Protein AF-A0AAU0QJW6-F1 (afdb_monomer)

Organism: NCBI:txid711050

pLDDT: mean 73.5, std 14.28, range [32.06, 87.88]

Sequence (140 aa):
MFYYKVSVKELIDEISYDYLCYNNLPDRYQNVIYSRVNACMVYTERLWIITLGVAVGAFPLMAALTTLYSQIFDDIPKKYMVHDLNIPFTEPETRFESPYFEIMFFYLTGCAATWFINYACEYVLVYFDTNSHFIFFQTI

Nearest PDB structures (foldseek):
  4ovv-assembly1_B  TM=2.642E-01  e=5.666E+00  Homo sapiens

Foldseek 3Di:
DPDDPPPPVNVLVVVLVVVVVLVPDPPVSVVVVVVVVVCCCCCVLVVVLVVLCCVLVVLLVVQVVQQVCQVVPPPDRDHGASDLDADPPDDSRCCRDPPNVVVRSVVSNVVSVVVSCVVSVVVVVSVCVNVVSVVVVVVD

Structure (mmCIF, N/CA/C/O backbone):
data_AF-A0AAU0QJW6-F1
#
_entry.id   AF-A0AAU0QJW6-F1
#
loop_
_atom_site.group_PDB
_atom_site.id
_atom_site.type_symbol
_atom_site.label_atom_id
_atom_site.label_alt_id
_atom_site.label_comp_id
_atom_site.label_asym_id
_atom_site.label_entity_id
_atom_site.label_seq_id
_atom_site.pdbx_PDB_ins_code
_atom_site.Cartn_x
_atom_site.Cartn_y
_atom_site.Cartn_z
_atom_site.occupancy
_atom_site.B_iso_or_equiv
_atom_site.auth_seq_id
_atom_site.auth_comp_id
_atom_site.auth_asym_id
_atom_site.auth_atom_id
_atom_site.pdbx_PDB_model_num
ATOM 1 N N . MET A 1 1 ? -18.620 15.792 -3.225 1.00 40.25 1 MET A N 1
ATOM 2 C CA . MET A 1 1 ? -19.074 15.188 -1.955 1.00 40.25 1 MET A CA 1
ATOM 3 C C . MET A 1 1 ? -18.923 16.242 -0.857 1.00 40.25 1 MET A C 1
ATOM 5 O O . MET A 1 1 ? -17.884 16.308 -0.229 1.00 40.25 1 MET A O 1
ATOM 9 N N . PHE A 1 2 ? -19.891 17.160 -0.726 1.00 40.78 2 PHE A N 1
ATOM 10 C CA . PHE A 1 2 ? -19.809 18.347 0.156 1.00 40.78 2 PHE A CA 1
ATOM 11 C C . PHE A 1 2 ? -21.146 18.634 0.872 1.00 40.78 2 PHE A C 1
ATOM 13 O O . PHE A 1 2 ? -21.484 19.789 1.099 1.00 40.78 2 PHE A O 1
ATOM 20 N N . TYR A 1 3 ? -21.944 17.606 1.189 1.00 46.78 3 TYR A N 1
ATOM 21 C CA . TYR A 1 3 ? -23.301 17.828 1.714 1.00 46.78 3 TYR A CA 1
ATOM 22 C C . TYR A 1 3 ? -23.466 17.752 3.235 1.00 46.78 3 TYR A C 1
ATOM 24 O O . TYR A 1 3 ? -24.499 18.191 3.716 1.00 46.78 3 TYR A O 1
ATOM 32 N N . TYR A 1 4 ? -22.454 17.354 4.009 1.00 49.09 4 TYR A N 1
ATOM 33 C CA . TYR A 1 4 ? -22.458 17.539 5.465 1.00 49.09 4 TYR A CA 1
ATOM 34 C C . TYR A 1 4 ? -21.034 17.835 5.944 1.00 49.09 4 TYR A C 1
ATOM 36 O O . TYR A 1 4 ? -20.186 16.951 5.969 1.00 49.09 4 TYR A O 1
ATOM 44 N N . LYS A 1 5 ? -20.753 19.098 6.290 1.00 54.06 5 LYS A N 1
ATOM 45 C CA . LYS A 1 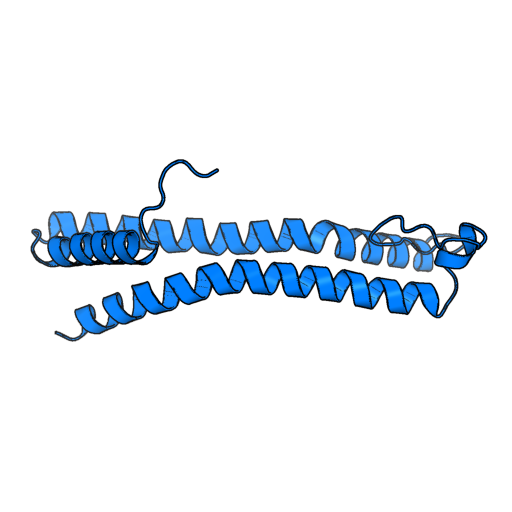5 ? -19.564 19.480 7.070 1.00 54.06 5 LYS A CA 1
ATOM 46 C C . LYS A 1 5 ? -19.879 19.301 8.557 1.00 54.06 5 LYS A C 1
ATOM 48 O O . LYS A 1 5 ? -19.859 20.269 9.306 1.00 54.06 5 LYS A O 1
ATOM 53 N N . VAL A 1 6 ? -20.232 18.088 8.970 1.00 61.06 6 VAL A N 1
ATOM 54 C CA . VAL A 1 6 ? -20.044 17.739 10.382 1.00 61.06 6 VAL A CA 1
ATOM 55 C C . VAL A 1 6 ? -18.532 17.687 10.564 1.00 61.06 6 VAL A C 1
ATOM 57 O O . VAL A 1 6 ? -17.830 17.113 9.723 1.00 61.06 6 VAL A O 1
ATOM 60 N N . SER A 1 7 ? -18.007 18.392 11.562 1.00 74.31 7 SER A N 1
ATOM 61 C CA . SER A 1 7 ? -16.572 18.336 11.831 1.00 74.31 7 SER A CA 1
ATOM 62 C C . SER A 1 7 ? -16.213 16.879 12.118 1.00 74.31 7 SER A C 1
ATOM 64 O O . SER A 1 7 ? -16.929 16.221 12.864 1.00 74.31 7 SER A O 1
ATOM 66 N N . VAL A 1 8 ? -15.117 16.356 11.558 1.00 70.50 8 VAL A N 1
ATOM 67 C CA . VAL A 1 8 ? -14.666 14.972 11.833 1.00 70.50 8 VAL A CA 1
ATOM 68 C C . VAL A 1 8 ? -14.612 14.713 13.343 1.00 70.50 8 VAL A C 1
ATOM 70 O O . VAL A 1 8 ? -14.979 13.639 13.803 1.00 70.50 8 VAL A O 1
ATOM 73 N N . LYS A 1 9 ? -14.262 15.747 14.113 1.00 73.62 9 LYS A N 1
ATOM 74 C CA . LYS A 1 9 ? -14.293 15.734 15.571 1.00 73.62 9 LYS A CA 1
ATOM 75 C C . LYS A 1 9 ? -15.683 15.456 16.155 1.00 73.62 9 LYS A C 1
ATOM 77 O O . LYS A 1 9 ? -15.792 14.639 17.050 1.00 73.62 9 LYS A O 1
ATOM 82 N N . GLU A 1 10 ? -16.729 16.113 15.661 1.00 81.31 10 GLU A N 1
ATOM 83 C CA . GLU A 1 10 ? -18.097 15.928 16.171 1.00 81.31 10 GLU A CA 1
ATOM 84 C C . GLU A 1 10 ? -18.584 14.497 15.930 1.00 81.31 10 GLU A C 1
ATOM 86 O O . GLU A 1 10 ? -19.219 13.910 16.797 1.00 81.31 10 GLU A O 1
ATOM 91 N N . LEU A 1 11 ? -18.220 13.916 14.783 1.00 78.56 11 LEU A N 1
ATOM 92 C CA . LEU A 1 11 ? -18.520 12.519 14.483 1.00 78.56 11 LEU A CA 1
ATOM 93 C C . LEU A 1 11 ? -17.776 11.567 15.437 1.00 78.56 11 LEU A C 1
ATOM 95 O O . LEU A 1 11 ? -18.355 10.598 15.917 1.00 78.56 11 LEU A O 1
ATOM 99 N N . ILE A 1 12 ? -16.499 11.843 15.726 1.00 78.81 12 ILE A N 1
ATOM 100 C CA . ILE A 1 12 ? -15.698 11.062 16.683 1.00 78.81 12 ILE A CA 1
ATOM 101 C C . ILE A 1 12 ? -16.266 11.191 18.103 1.00 78.81 12 ILE A C 1
ATOM 103 O O . ILE A 1 12 ? -16.347 10.190 18.816 1.00 78.81 12 ILE A O 1
ATOM 107 N N . ASP A 1 13 ? -16.690 12.390 18.503 1.00 82.19 13 ASP A N 1
ATOM 108 C CA . ASP A 1 13 ? -17.289 12.656 19.813 1.00 82.19 13 ASP A CA 1
ATOM 109 C C . ASP A 1 13 ? -18.625 11.900 19.969 1.00 82.19 13 ASP A C 1
ATOM 111 O O . ASP A 1 13 ? -18.865 11.286 21.009 1.00 82.19 13 ASP A O 1
ATOM 115 N N . GLU A 1 14 ? -19.467 11.877 18.928 1.00 83.50 14 GLU A N 1
ATOM 116 C CA . GLU A 1 14 ? -20.723 11.110 18.898 1.00 83.50 14 GLU A CA 1
ATOM 117 C C . GLU A 1 14 ? -20.466 9.599 18.994 1.00 83.50 14 GLU A C 1
ATOM 119 O O . GLU A 1 14 ? -21.035 8.924 19.850 1.00 83.50 14 GLU A O 1
ATOM 124 N N . ILE A 1 15 ? -19.531 9.075 18.195 1.00 81.88 15 ILE A N 1
ATOM 125 C CA . ILE A 1 15 ? -19.128 7.663 18.245 1.00 81.88 15 ILE A CA 1
ATOM 126 C C . ILE A 1 15 ? -18.598 7.297 19.641 1.00 81.88 15 ILE A C 1
ATOM 128 O O . ILE A 1 15 ? -18.949 6.253 20.193 1.00 81.88 15 ILE A O 1
ATOM 132 N N . SER A 1 16 ? -17.770 8.157 20.237 1.00 82.69 16 SER A N 1
ATOM 133 C CA . SER A 1 16 ? -17.213 7.947 21.578 1.00 82.69 16 SER A CA 1
ATOM 134 C C . SER A 1 16 ? -18.303 7.933 22.649 1.00 82.69 16 SER A C 1
ATOM 136 O O . SER A 1 16 ? -18.265 7.111 23.567 1.00 82.69 16 SER A O 1
ATOM 138 N N . TYR A 1 17 ? -19.297 8.813 22.521 1.00 86.00 17 TYR A N 1
ATOM 139 C CA . TYR A 1 17 ? -20.459 8.845 23.400 1.00 86.00 17 TYR A CA 1
ATOM 140 C C . TYR A 1 17 ? -21.305 7.567 23.290 1.00 86.00 17 TYR A C 1
ATOM 142 O O . TYR A 1 17 ? -21.674 6.987 24.312 1.00 86.00 17 TYR A O 1
ATOM 150 N N . ASP A 1 18 ? -21.543 7.068 22.078 1.00 83.62 18 ASP A N 1
ATOM 151 C CA . ASP A 1 18 ? -22.267 5.812 21.870 1.00 83.62 18 ASP A CA 1
ATOM 152 C C . ASP A 1 18 ? -21.542 4.625 22.520 1.00 83.62 18 ASP A C 1
ATOM 154 O O . ASP A 1 18 ? -22.159 3.825 23.232 1.00 83.62 18 ASP A O 1
ATOM 158 N N . TYR A 1 19 ? -20.215 4.550 22.361 1.00 80.00 19 TYR A N 1
ATOM 159 C CA . TYR A 1 19 ? -19.398 3.533 23.026 1.00 80.00 19 TYR A CA 1
ATOM 160 C C . TYR A 1 19 ? -19.467 3.625 24.556 1.00 80.00 19 TYR A C 1
ATOM 162 O O . TYR A 1 19 ? -19.554 2.595 25.227 1.00 80.00 19 TYR A O 1
ATOM 170 N N . LEU A 1 20 ? -19.497 4.838 25.116 1.00 82.00 20 LEU A N 1
ATOM 171 C CA . LEU A 1 20 ? -19.682 5.063 26.553 1.00 82.00 20 LEU A CA 1
ATOM 172 C C . LEU A 1 20 ? -21.038 4.559 27.054 1.00 82.00 20 LEU A C 1
ATOM 174 O O . LEU A 1 20 ? -21.126 3.950 28.124 1.00 82.00 20 LEU A O 1
ATOM 178 N N . CYS A 1 21 ? -22.103 4.785 26.287 1.00 83.38 21 CYS A N 1
ATOM 179 C CA . CYS A 1 21 ? -23.437 4.310 26.634 1.00 83.38 21 CYS A CA 1
ATOM 180 C C . CYS A 1 21 ? -23.521 2.777 26.659 1.00 83.38 21 CYS A C 1
ATOM 182 O O . CYS A 1 21 ? -24.264 2.224 27.475 1.00 83.38 21 CYS A O 1
ATOM 184 N N . TYR A 1 22 ? -22.735 2.080 25.832 1.00 81.31 22 TYR A N 1
ATOM 185 C CA . TYR A 1 22 ? -22.735 0.616 25.774 1.00 81.31 22 TYR A CA 1
ATOM 186 C C . TYR A 1 22 ? -22.218 -0.055 27.050 1.00 81.31 22 TYR A C 1
ATOM 188 O O . TYR A 1 22 ? -22.689 -1.143 27.388 1.00 81.31 22 TYR A O 1
ATOM 196 N N . ASN A 1 23 ? -21.340 0.608 27.808 1.00 78.31 23 ASN A N 1
ATOM 197 C CA . ASN A 1 23 ? -20.830 0.088 29.083 1.00 78.31 23 ASN A CA 1
ATOM 198 C C . ASN A 1 23 ? -21.930 -0.057 30.146 1.00 78.31 23 ASN A C 1
ATOM 200 O O . ASN A 1 23 ? -21.832 -0.906 31.026 1.00 78.31 23 ASN A O 1
ATOM 204 N N . ASN A 1 24 ? -23.010 0.722 30.040 1.00 84.75 24 ASN A N 1
ATOM 205 C CA . ASN A 1 24 ? -24.127 0.690 30.987 1.00 84.75 24 ASN A CA 1
ATOM 206 C C . ASN A 1 24 ? -25.238 -0.300 30.591 1.00 84.75 24 ASN A C 1
ATOM 208 O O . ASN A 1 24 ? -26.259 -0.391 31.277 1.00 84.75 24 ASN A O 1
ATOM 212 N N . LEU A 1 25 ? -25.084 -1.026 29.477 1.00 84.69 25 LEU A N 1
ATOM 213 C CA . LEU A 1 25 ? -26.063 -2.018 29.033 1.00 84.69 25 LEU A CA 1
ATOM 214 C C . LEU A 1 25 ? -25.894 -3.358 29.771 1.00 84.69 25 LEU A C 1
ATOM 216 O O . LEU A 1 25 ? -24.779 -3.716 30.135 1.00 84.69 25 LEU A O 1
ATOM 220 N N . PRO A 1 26 ? -26.971 -4.153 29.930 1.00 87.88 26 PRO A N 1
ATOM 221 C CA . PRO A 1 26 ? -26.879 -5.504 30.487 1.00 87.88 26 PRO A CA 1
ATOM 222 C C . PRO A 1 26 ? -25.933 -6.419 29.690 1.00 87.88 26 PRO A C 1
ATOM 224 O O . PRO A 1 26 ? -25.927 -6.370 28.456 1.00 87.88 26 PRO A O 1
ATOM 227 N N . ASP A 1 27 ? -25.243 -7.340 30.371 1.00 82.62 27 ASP A N 1
ATOM 228 C CA . ASP A 1 27 ? -24.203 -8.241 29.826 1.00 82.62 27 ASP A CA 1
ATOM 229 C C . ASP A 1 27 ? -24.590 -8.955 28.519 1.00 82.62 27 ASP A C 1
ATOM 231 O O . ASP A 1 27 ? -23.771 -9.180 27.622 1.00 82.62 27 ASP A O 1
ATOM 235 N N . ARG A 1 28 ? -25.872 -9.313 28.372 1.00 84.19 28 ARG A N 1
ATOM 236 C CA . ARG A 1 28 ? -26.387 -9.955 27.154 1.00 84.19 28 ARG A CA 1
ATOM 237 C C . ARG A 1 28 ? -26.218 -9.068 25.916 1.00 84.19 28 ARG A C 1
ATOM 239 O O . ARG A 1 28 ? -25.933 -9.587 24.840 1.00 84.19 28 ARG A O 1
ATOM 246 N N . TYR A 1 29 ? -26.405 -7.759 26.052 1.00 81.69 29 TYR A N 1
ATOM 247 C CA . TYR A 1 29 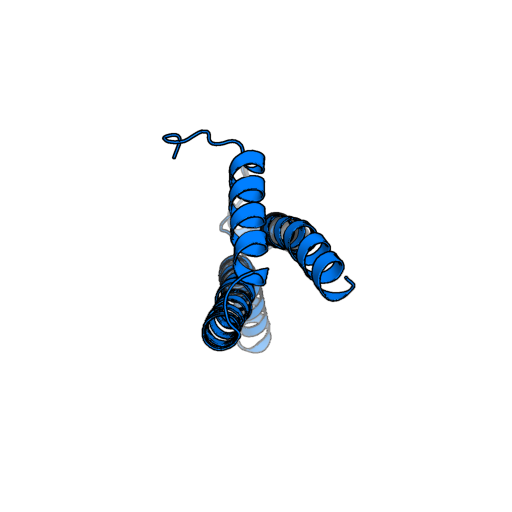? -26.270 -6.802 24.955 1.00 81.69 29 TYR A CA 1
ATOM 248 C C . TYR A 1 29 ? -24.809 -6.413 24.719 1.00 81.69 29 TYR A C 1
ATOM 250 O O . TYR A 1 29 ? -24.404 -6.290 23.564 1.00 81.69 29 TYR A O 1
ATOM 258 N N . GLN A 1 30 ? -23.999 -6.332 25.778 1.00 79.69 30 GLN A N 1
ATOM 259 C CA . GLN A 1 30 ? -22.562 -6.056 25.669 1.00 79.69 30 GLN A CA 1
ATOM 260 C C . GLN A 1 30 ? -21.838 -7.101 24.810 1.00 79.69 30 GLN A C 1
ATOM 262 O O . GLN A 1 30 ? -21.082 -6.746 23.908 1.00 79.69 30 GLN A O 1
ATOM 267 N N . ASN A 1 31 ? -22.136 -8.390 25.008 1.00 81.50 31 ASN A N 1
ATOM 268 C CA . ASN A 1 31 ? -21.542 -9.472 24.212 1.00 81.50 31 ASN A CA 1
ATOM 269 C C . ASN A 1 31 ? -21.870 -9.363 22.713 1.00 81.50 31 ASN A C 1
ATOM 271 O O . ASN A 1 31 ? -21.020 -9.612 21.855 1.00 81.50 31 ASN A O 1
ATOM 275 N N . VAL A 1 32 ? -23.102 -8.962 22.383 1.00 84.62 32 VAL A N 1
ATOM 276 C CA . VAL A 1 32 ? -23.520 -8.759 20.990 1.00 84.62 32 VAL A CA 1
ATOM 277 C C . VAL A 1 32 ? -22.763 -7.583 20.383 1.00 84.62 32 VAL A C 1
ATOM 279 O O . VAL A 1 32 ? -22.214 -7.721 19.290 1.00 84.62 32 VAL A O 1
ATOM 282 N N . ILE A 1 33 ? -22.676 -6.462 21.097 1.00 82.88 33 ILE A N 1
ATOM 283 C CA . ILE A 1 33 ? -21.970 -5.261 20.637 1.00 82.88 33 ILE A CA 1
ATOM 284 C C . ILE A 1 33 ? -20.486 -5.564 20.430 1.00 82.88 33 ILE A C 1
ATOM 286 O O . ILE A 1 33 ? -19.969 -5.322 19.343 1.00 82.88 33 ILE A O 1
ATOM 290 N N . TYR A 1 34 ? -19.829 -6.206 21.396 1.00 81.12 34 TYR A N 1
ATOM 291 C CA . TYR A 1 34 ? -18.419 -6.578 21.298 1.00 81.12 34 TYR A CA 1
ATOM 292 C C . TYR A 1 34 ? -18.130 -7.445 20.065 1.00 81.12 34 TYR A C 1
ATOM 294 O O . TYR A 1 34 ? -17.196 -7.177 19.308 1.00 81.12 34 TYR A O 1
ATOM 302 N N . SER A 1 35 ? -18.980 -8.444 19.797 1.00 81.44 35 SER A N 1
ATOM 303 C CA . SER A 1 35 ? -18.830 -9.300 18.614 1.00 81.44 35 SER A CA 1
ATOM 304 C C . SER A 1 35 ? -18.950 -8.522 17.298 1.00 81.44 35 SER A C 1
ATOM 306 O O . SER A 1 35 ? -18.241 -8.817 16.335 1.00 81.44 35 SER A O 1
ATOM 308 N N . ARG A 1 36 ? -19.820 -7.504 17.251 1.00 80.81 36 ARG A N 1
ATOM 309 C CA . ARG A 1 36 ? -20.046 -6.672 16.064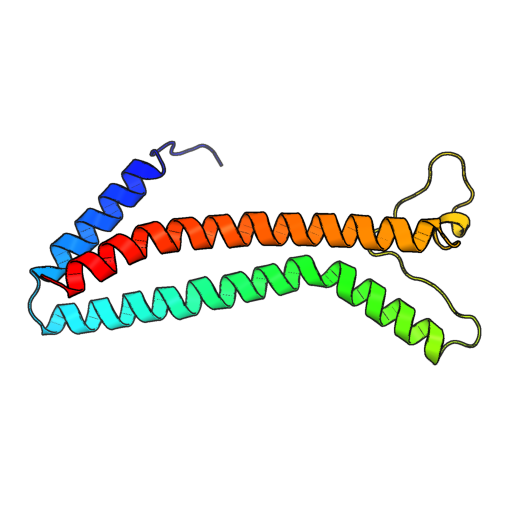 1.00 80.81 36 ARG A CA 1
ATOM 310 C C . ARG A 1 36 ? -18.941 -5.647 15.864 1.00 80.81 36 ARG A C 1
ATOM 312 O O . ARG A 1 36 ? -18.500 -5.486 14.734 1.00 80.81 36 ARG A O 1
ATOM 319 N N . VAL A 1 37 ? -18.465 -5.023 16.936 1.00 80.56 37 VAL A N 1
ATOM 320 C CA . VAL A 1 37 ? -17.342 -4.077 16.912 1.00 80.56 37 VAL A CA 1
ATOM 321 C C . VAL A 1 37 ? -16.071 -4.794 16.463 1.00 80.56 37 VAL A C 1
ATOM 323 O O . VAL A 1 37 ? -15.415 -4.350 15.526 1.00 80.56 37 VAL A O 1
ATOM 326 N N . ASN A 1 38 ? -15.786 -5.972 17.024 1.00 77.81 38 ASN A N 1
ATOM 327 C CA . ASN A 1 38 ? -14.630 -6.771 16.622 1.00 77.81 38 ASN A CA 1
ATOM 328 C C . ASN A 1 38 ? -14.731 -7.264 15.169 1.00 77.81 38 ASN A C 1
ATOM 330 O O . ASN A 1 38 ? -13.765 -7.191 14.414 1.00 77.81 38 ASN A O 1
ATOM 334 N N . ALA A 1 39 ? -15.913 -7.714 14.737 1.00 76.94 39 ALA A N 1
ATOM 335 C CA . ALA A 1 39 ? -16.132 -8.059 13.336 1.00 76.94 39 ALA A CA 1
ATOM 336 C C . ALA A 1 39 ? -15.945 -6.838 12.419 1.00 76.94 39 ALA A C 1
ATOM 338 O O . ALA A 1 39 ? -15.317 -6.962 11.372 1.00 76.94 39 ALA A O 1
ATOM 339 N N . CYS A 1 40 ? -16.441 -5.663 12.811 1.00 76.56 40 CYS A N 1
ATOM 340 C CA . CYS A 1 40 ? -16.282 -4.433 12.042 1.00 76.56 40 CYS A CA 1
ATOM 341 C C . CYS A 1 40 ? -14.805 -4.058 11.885 1.00 76.56 40 CYS A C 1
ATOM 343 O O . CYS A 1 40 ? -14.379 -3.813 10.762 1.00 76.56 40 CYS A O 1
ATOM 345 N N . MET A 1 41 ? -14.013 -4.108 12.961 1.00 70.19 41 MET A N 1
ATOM 346 C CA . MET A 1 41 ? -12.567 -3.864 12.898 1.00 70.19 41 MET A CA 1
ATOM 347 C C . MET A 1 41 ? -11.879 -4.877 11.975 1.00 70.19 41 MET A C 1
ATOM 349 O O . MET A 1 41 ? -11.201 -4.509 11.022 1.00 70.19 41 MET A O 1
ATOM 353 N N . VAL A 1 42 ? -12.120 -6.178 12.170 1.00 69.88 42 VAL A N 1
ATOM 354 C CA . VAL A 1 42 ? -11.452 -7.224 11.379 1.00 69.88 42 VAL A CA 1
ATOM 355 C C . VAL A 1 42 ? -11.824 -7.160 9.898 1.00 69.88 42 VAL A C 1
ATOM 357 O O . VAL A 1 42 ? -10.934 -7.242 9.052 1.00 69.88 42 VAL A O 1
ATOM 360 N N . TYR A 1 43 ? -13.110 -7.042 9.566 1.00 70.19 43 TYR A N 1
ATOM 361 C CA . TYR A 1 43 ? -13.554 -7.043 8.174 1.00 70.19 43 TYR A CA 1
ATOM 362 C C . TYR A 1 43 ? -13.273 -5.712 7.497 1.00 70.19 43 TYR A C 1
ATOM 364 O O . TYR A 1 43 ? -12.721 -5.713 6.404 1.00 70.19 43 TYR A O 1
ATOM 372 N N . THR A 1 44 ? -13.609 -4.591 8.127 1.00 72.44 44 THR A N 1
ATOM 373 C CA . THR A 1 44 ? -13.445 -3.285 7.491 1.00 72.44 44 THR A CA 1
ATOM 374 C C . THR A 1 44 ? -11.971 -2.939 7.374 1.00 72.44 44 THR A C 1
ATOM 376 O O . THR A 1 44 ? -11.525 -2.637 6.280 1.00 72.44 44 THR A O 1
ATOM 379 N N . GLU A 1 45 ? -11.167 -3.066 8.431 1.00 69.44 45 GLU A N 1
ATOM 380 C CA . GLU A 1 45 ? -9.780 -2.582 8.395 1.00 69.44 45 GLU A CA 1
ATOM 381 C C . GLU A 1 45 ? -8.881 -3.490 7.564 1.00 69.44 45 GLU A C 1
ATOM 383 O O . GLU A 1 45 ? -8.149 -3.024 6.687 1.00 69.44 45 GLU A O 1
ATOM 388 N N . ARG A 1 46 ? -8.942 -4.808 7.798 1.00 72.88 46 ARG A N 1
ATOM 389 C CA . ARG A 1 46 ? -8.032 -5.731 7.112 1.00 72.88 46 ARG A CA 1
ATOM 390 C C . ARG A 1 46 ? -8.378 -5.845 5.638 1.00 72.88 46 ARG A C 1
ATOM 392 O O . ARG A 1 46 ? -7.468 -5.798 4.814 1.00 72.88 46 ARG A O 1
ATOM 399 N N . LEU A 1 47 ? -9.663 -5.958 5.284 1.00 79.81 47 LEU A N 1
ATOM 400 C CA . LEU A 1 47 ? -10.041 -6.010 3.870 1.00 79.81 47 LEU A CA 1
ATOM 401 C C . LEU A 1 47 ? -9.796 -4.674 3.183 1.00 79.81 47 LEU A C 1
ATOM 403 O O . LEU A 1 47 ? -9.420 -4.677 2.014 1.00 79.81 47 LEU A O 1
ATOM 407 N N . TRP A 1 48 ? -9.953 -3.548 3.880 1.00 80.44 48 TRP A N 1
ATOM 408 C CA . TRP A 1 48 ? -9.678 -2.243 3.293 1.00 80.44 48 TRP A CA 1
ATOM 409 C C . TRP A 1 48 ? -8.195 -2.042 2.992 1.00 80.44 48 TRP A C 1
ATOM 411 O O . TRP A 1 48 ? -7.853 -1.682 1.867 1.00 80.44 48 TRP A O 1
ATOM 421 N N . ILE A 1 49 ? -7.304 -2.368 3.933 1.00 81.12 49 ILE A N 1
ATOM 422 C CA . ILE A 1 49 ? -5.852 -2.303 3.705 1.00 81.12 49 ILE A CA 1
ATOM 423 C C . ILE A 1 49 ? -5.442 -3.245 2.568 1.00 81.12 49 ILE A C 1
ATOM 425 O O . ILE A 1 49 ? -4.654 -2.855 1.708 1.00 81.12 49 ILE A O 1
ATOM 429 N N . ILE A 1 50 ? -5.999 -4.461 2.519 1.00 84.81 50 ILE A N 1
ATOM 430 C CA . ILE A 1 50 ? -5.743 -5.406 1.422 1.00 84.81 50 ILE A CA 1
ATOM 431 C C . ILE A 1 50 ? -6.235 -4.832 0.090 1.00 84.81 50 ILE A C 1
ATOM 433 O O . ILE A 1 50 ? -5.507 -4.871 -0.896 1.00 84.81 50 ILE A O 1
ATOM 437 N N . THR A 1 51 ? -7.439 -4.261 0.054 1.00 85.31 51 THR A N 1
ATOM 438 C CA . THR A 1 51 ? -8.026 -3.679 -1.162 1.00 85.31 51 THR A CA 1
ATOM 439 C C . THR A 1 51 ? -7.196 -2.500 -1.661 1.00 85.31 51 THR A C 1
ATOM 441 O O . THR A 1 51 ? -6.875 -2.442 -2.847 1.00 85.31 51 THR A O 1
ATOM 444 N N . LEU A 1 52 ? -6.778 -1.602 -0.764 1.00 85.06 52 LEU A N 1
ATOM 445 C CA . LEU A 1 52 ? -5.869 -0.502 -1.088 1.00 85.06 52 LEU A CA 1
ATOM 446 C C . LEU A 1 52 ? -4.517 -1.018 -1.586 1.00 85.06 52 LEU A C 1
ATOM 448 O O . LEU A 1 52 ? -4.005 -0.524 -2.588 1.00 85.06 52 LEU A O 1
ATOM 452 N N . GLY A 1 53 ? -3.958 -2.033 -0.928 1.00 84.12 53 GLY A N 1
ATOM 453 C CA . GLY A 1 53 ? -2.689 -2.642 -1.319 1.00 84.12 53 GLY A CA 1
ATOM 454 C C . GLY A 1 53 ? -2.752 -3.259 -2.715 1.00 84.12 53 GLY A C 1
ATOM 455 O O . GLY A 1 53 ? -1.855 -3.037 -3.524 1.00 84.12 53 GLY A O 1
ATOM 456 N N . VAL A 1 54 ? -3.836 -3.969 -3.033 1.00 86.88 54 VAL A N 1
ATOM 457 C CA . VAL A 1 54 ? -4.063 -4.541 -4.366 1.00 86.88 54 VAL A CA 1
ATOM 458 C C . VAL A 1 54 ? -4.271 -3.441 -5.405 1.00 86.88 54 VAL A C 1
ATOM 460 O O . VAL A 1 54 ? -3.656 -3.497 -6.464 1.00 86.88 54 VAL A O 1
ATOM 463 N N . ALA A 1 55 ? -5.086 -2.424 -5.116 1.00 85.44 55 ALA A N 1
ATOM 464 C CA . ALA A 1 55 ? -5.377 -1.347 -6.062 1.00 85.44 55 ALA A CA 1
ATOM 465 C C . ALA A 1 55 ? -4.134 -0.512 -6.408 1.00 85.44 55 ALA A C 1
ATOM 467 O O . ALA A 1 55 ? -3.876 -0.238 -7.579 1.00 85.44 55 ALA A O 1
ATOM 468 N N . VAL A 1 56 ? -3.340 -0.140 -5.400 1.00 84.25 56 VAL A N 1
ATOM 469 C CA . VAL A 1 56 ? -2.107 0.636 -5.589 1.00 84.25 56 VAL A CA 1
ATOM 470 C C . VAL A 1 56 ? -0.991 -0.235 -6.169 1.00 84.25 56 VAL A C 1
ATOM 472 O O . VAL A 1 56 ? -0.238 0.208 -7.034 1.00 84.25 56 VAL A O 1
ATOM 475 N N . GLY A 1 57 ? -0.892 -1.486 -5.717 1.00 81.81 57 GLY A N 1
ATOM 476 C CA . GLY A 1 57 ? 0.135 -2.432 -6.141 1.00 81.81 57 GLY A CA 1
ATOM 477 C C . GLY A 1 57 ? -0.089 -3.023 -7.532 1.00 81.81 57 GLY A C 1
ATOM 478 O O . GLY A 1 57 ? 0.878 -3.483 -8.133 1.00 81.81 57 GLY A O 1
ATOM 479 N N . ALA A 1 58 ? -1.312 -2.991 -8.071 1.00 83.88 58 ALA A N 1
ATOM 480 C CA . ALA A 1 58 ? -1.637 -3.595 -9.363 1.00 83.88 58 ALA A CA 1
ATOM 481 C C . ALA A 1 58 ? -0.727 -3.094 -10.493 1.00 83.88 58 ALA A C 1
ATOM 483 O O . ALA A 1 58 ? -0.171 -3.907 -11.227 1.00 83.88 58 ALA A O 1
ATOM 484 N N . PHE A 1 59 ? -0.520 -1.779 -10.606 1.00 80.50 59 PHE A N 1
ATOM 485 C CA . PHE A 1 59 ? 0.283 -1.213 -11.694 1.00 80.50 59 PHE A CA 1
ATOM 486 C C . PHE A 1 59 ? 1.786 -1.507 -11.543 1.00 80.50 59 PHE A C 1
ATOM 488 O O . PHE A 1 59 ? 2.377 -2.025 -12.495 1.00 80.50 59 PHE A O 1
ATOM 495 N N . PRO A 1 60 ? 2.431 -1.256 -10.381 1.00 84.38 60 PRO A N 1
ATOM 496 C CA . PRO A 1 60 ? 3.850 -1.563 -10.212 1.00 84.38 60 PRO A CA 1
ATOM 497 C C . PRO A 1 60 ? 4.151 -3.061 -10.302 1.00 84.38 60 PRO A C 1
ATOM 499 O O . PRO A 1 60 ? 5.125 -3.450 -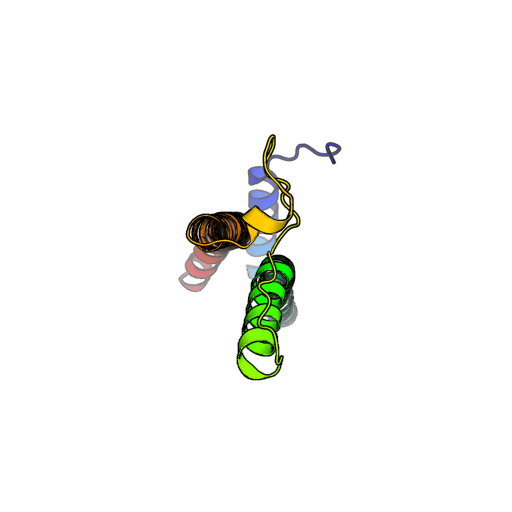10.945 1.00 84.38 60 PRO A O 1
ATOM 502 N N . LEU A 1 61 ? 3.305 -3.909 -9.702 1.00 83.56 61 LEU A N 1
ATOM 503 C CA . LEU A 1 61 ? 3.483 -5.361 -9.749 1.00 83.56 61 LEU A CA 1
ATOM 504 C C . LEU A 1 61 ? 3.316 -5.890 -11.167 1.00 83.56 61 LEU A C 1
ATOM 506 O O . LEU A 1 61 ? 4.126 -6.703 -11.599 1.00 83.56 61 LEU A O 1
ATOM 510 N N . MET A 1 62 ? 2.310 -5.420 -11.908 1.00 84.00 62 MET A N 1
ATOM 511 C CA . MET A 1 62 ? 2.103 -5.854 -13.286 1.00 84.00 62 MET A CA 1
ATOM 512 C C . MET A 1 62 ? 3.303 -5.491 -14.160 1.00 84.00 62 MET A C 1
ATOM 514 O O . MET A 1 62 ? 3.822 -6.365 -14.844 1.00 84.00 62 MET A O 1
ATOM 518 N N . ALA A 1 63 ? 3.799 -4.254 -14.078 1.00 80.81 63 ALA A N 1
ATOM 519 C CA . ALA A 1 63 ? 4.972 -3.814 -14.833 1.00 80.81 63 ALA A CA 1
ATOM 520 C C . ALA A 1 63 ? 6.253 -4.578 -14.458 1.00 80.81 63 ALA A C 1
ATOM 522 O O . ALA A 1 63 ? 7.047 -4.930 -15.332 1.00 80.81 63 ALA A O 1
ATOM 523 N N . ALA A 1 64 ? 6.453 -4.868 -13.168 1.00 84.06 64 ALA A N 1
ATOM 524 C CA . ALA A 1 64 ? 7.594 -5.648 -12.703 1.00 84.06 64 ALA A CA 1
ATOM 525 C C . ALA A 1 64 ? 7.528 -7.100 -13.199 1.00 84.06 64 ALA A C 1
ATOM 527 O O . ALA A 1 64 ? 8.518 -7.618 -13.711 1.00 84.06 64 ALA A O 1
ATOM 528 N N . LEU A 1 65 ? 6.362 -7.744 -13.087 1.00 85.12 65 LEU A N 1
ATOM 529 C CA . LEU A 1 65 ? 6.164 -9.135 -13.496 1.00 85.12 65 LEU A CA 1
ATOM 530 C C . LEU A 1 65 ? 6.271 -9.311 -15.012 1.00 85.12 65 LEU A C 1
ATOM 532 O O . LEU A 1 65 ? 6.912 -10.259 -15.455 1.00 85.12 65 LEU A O 1
ATOM 536 N N . THR A 1 66 ? 5.696 -8.410 -15.812 1.00 83.06 66 THR A N 1
ATOM 537 C CA . THR A 1 66 ? 5.789 -8.487 -17.280 1.00 83.06 66 THR A CA 1
ATOM 538 C C . THR A 1 66 ? 7.196 -8.192 -17.779 1.00 83.06 66 THR A C 1
ATOM 540 O O . THR A 1 66 ? 7.675 -8.878 -18.679 1.00 83.06 66 THR A O 1
ATOM 543 N N . THR A 1 67 ? 7.893 -7.230 -17.164 1.00 83.69 67 THR A N 1
ATOM 544 C CA . THR A 1 67 ? 9.309 -6.974 -17.460 1.00 83.69 67 THR A CA 1
ATOM 545 C C . THR A 1 67 ? 10.150 -8.196 -17.116 1.00 83.69 67 THR A C 1
ATOM 547 O O . THR A 1 67 ? 10.904 -8.666 -17.957 1.00 83.69 67 THR A O 1
ATOM 550 N N . LEU A 1 68 ? 9.990 -8.766 -15.921 1.00 85.75 68 LEU A N 1
ATOM 551 C CA . LEU A 1 68 ? 10.748 -9.943 -15.496 1.00 85.75 68 LEU A CA 1
ATOM 552 C C . LEU A 1 68 ? 10.458 -11.157 -16.387 1.00 85.75 68 LEU A C 1
ATOM 554 O O . LEU A 1 68 ? 11.388 -11.845 -16.795 1.00 85.75 68 LEU A O 1
ATOM 558 N N . TYR A 1 69 ? 9.193 -11.390 -16.740 1.00 85.69 69 TYR A N 1
ATOM 559 C CA . TYR A 1 69 ? 8.807 -12.450 -17.669 1.00 85.69 69 TYR A CA 1
ATOM 560 C C . TYR A 1 69 ? 9.482 -12.271 -19.034 1.00 85.69 69 TYR A C 1
ATOM 562 O O . TYR A 1 69 ? 10.113 -13.199 -19.530 1.00 85.69 69 TYR A O 1
ATOM 570 N N . SER A 1 70 ? 9.423 -11.068 -19.605 1.00 86.00 70 SER A N 1
ATOM 571 C CA . SER A 1 70 ? 10.029 -10.786 -20.910 1.00 86.00 70 SER A CA 1
ATOM 572 C C . SER A 1 70 ? 11.550 -10.944 -20.897 1.00 86.00 70 SER A C 1
ATOM 574 O O . SER A 1 70 ? 12.123 -11.474 -21.839 1.00 86.00 70 SER A O 1
ATOM 576 N N . GLN A 1 71 ? 12.218 -10.570 -19.803 1.00 82.88 71 GLN A N 1
ATOM 577 C CA . GLN A 1 71 ? 13.667 -10.759 -19.664 1.00 82.88 71 GLN A CA 1
ATOM 578 C C . GLN A 1 71 ? 14.083 -12.237 -19.582 1.00 82.88 71 GLN A C 1
ATOM 580 O O . GLN A 1 71 ? 15.216 -12.563 -19.924 1.00 82.88 71 GLN A O 1
ATOM 585 N N . ILE A 1 72 ? 13.206 -13.120 -19.093 1.00 86.94 72 ILE A N 1
ATOM 586 C CA . ILE A 1 72 ? 13.522 -14.542 -18.886 1.00 86.94 72 ILE A CA 1
ATOM 587 C C . ILE A 1 72 ? 13.090 -15.406 -20.075 1.00 86.94 72 ILE A C 1
ATOM 589 O O . ILE A 1 72 ? 13.762 -16.391 -20.376 1.00 86.94 72 ILE A O 1
ATOM 593 N N . PHE A 1 73 ? 11.971 -15.071 -20.719 1.00 82.50 73 PHE A N 1
ATOM 594 C CA . PHE A 1 73 ? 11.302 -15.961 -21.669 1.00 82.50 73 PHE A CA 1
ATOM 595 C C . PHE A 1 73 ? 11.235 -15.439 -23.109 1.00 82.50 73 PHE A C 1
ATOM 597 O O . PHE A 1 73 ? 10.984 -16.251 -23.997 1.00 82.50 73 PHE A O 1
ATOM 604 N N . ASP A 1 74 ? 11.457 -14.143 -23.367 1.00 81.12 74 ASP A N 1
ATOM 605 C CA . ASP A 1 74 ? 11.408 -13.611 -24.734 1.00 81.12 74 ASP A CA 1
ATOM 606 C C . ASP A 1 74 ? 12.799 -13.598 -25.388 1.00 81.12 74 ASP A C 1
ATOM 608 O O . ASP A 1 74 ? 13.783 -13.167 -24.789 1.00 81.12 74 ASP A O 1
ATOM 612 N N . ASP A 1 75 ? 12.860 -13.977 -26.670 1.00 75.12 75 ASP A N 1
ATOM 613 C CA . ASP A 1 75 ? 14.086 -13.910 -27.487 1.00 75.12 75 ASP A CA 1
ATOM 614 C C . ASP A 1 75 ? 14.611 -12.469 -27.654 1.00 75.12 75 ASP A C 1
ATOM 616 O O . ASP A 1 75 ? 15.801 -12.250 -27.883 1.00 75.12 75 ASP A O 1
ATOM 620 N N . ILE A 1 76 ? 13.718 -11.475 -27.552 1.00 75.25 76 ILE A N 1
ATOM 621 C CA . ILE A 1 76 ? 14.050 -10.048 -27.570 1.00 75.25 76 ILE A CA 1
ATOM 622 C C . ILE A 1 76 ? 13.477 -9.418 -26.293 1.00 75.25 76 ILE A C 1
ATOM 624 O O . ILE A 1 76 ? 12.266 -9.183 -26.231 1.00 75.25 76 ILE A O 1
ATOM 628 N N . PRO A 1 77 ? 14.316 -9.127 -25.286 1.00 74.12 77 PRO A N 1
ATOM 629 C CA . PRO A 1 77 ? 13.853 -8.661 -23.988 1.00 74.12 77 PRO A CA 1
ATOM 630 C C . PRO A 1 77 ? 13.230 -7.265 -24.084 1.00 74.12 77 PRO A C 1
ATOM 632 O O . PRO A 1 77 ? 13.850 -6.327 -24.591 1.00 74.12 77 PRO A O 1
ATOM 635 N N . LYS A 1 78 ? 12.015 -7.109 -23.548 1.00 74.94 78 LYS A N 1
ATOM 636 C CA . LYS A 1 78 ? 11.292 -5.831 -23.488 1.00 74.94 78 LYS A CA 1
ATOM 637 C C . LYS A 1 78 ? 11.071 -5.391 -22.046 1.00 74.94 78 LYS A C 1
ATOM 639 O O . LYS A 1 78 ? 10.936 -6.199 -21.128 1.00 74.94 78 LYS A O 1
ATOM 644 N N . LYS A 1 79 ? 11.049 -4.076 -21.846 1.00 75.50 79 LYS A N 1
ATOM 645 C CA . LYS A 1 79 ? 10.735 -3.444 -20.562 1.00 75.50 79 LYS A CA 1
ATOM 646 C C . LYS A 1 79 ? 9.329 -2.860 -20.627 1.00 75.50 79 LYS A C 1
ATOM 648 O O . LYS A 1 79 ? 8.958 -2.269 -21.636 1.00 75.50 79 LYS A O 1
ATOM 653 N N . TYR A 1 80 ? 8.562 -3.005 -19.552 1.00 72.94 80 TYR A N 1
ATOM 654 C CA . TYR A 1 80 ? 7.201 -2.482 -19.448 1.00 72.94 80 TYR A CA 1
ATOM 655 C C . TYR A 1 80 ? 7.145 -1.420 -18.352 1.00 72.94 80 TYR A C 1
ATOM 657 O O . TYR A 1 80 ? 7.579 -1.651 -17.224 1.00 72.94 80 TYR A O 1
ATOM 665 N N . MET A 1 81 ? 6.632 -0.235 -18.685 1.00 70.69 81 MET A N 1
ATOM 666 C CA . MET A 1 81 ? 6.466 0.856 -17.724 1.00 70.69 81 MET A CA 1
ATOM 667 C C . MET A 1 81 ? 5.146 0.729 -16.958 1.00 70.69 81 MET A C 1
ATOM 669 O O . MET A 1 81 ? 4.140 0.285 -17.501 1.00 70.69 81 MET A O 1
ATOM 673 N N . VAL A 1 82 ? 5.157 1.173 -15.696 1.00 66.81 82 VAL A N 1
ATOM 674 C CA . VAL A 1 82 ? 3.983 1.219 -14.798 1.00 66.81 82 VAL A CA 1
ATOM 675 C C . VAL A 1 82 ? 2.859 2.078 -15.383 1.00 66.81 82 VAL A C 1
ATOM 677 O O . VAL A 1 82 ? 1.686 1.724 -15.296 1.00 66.81 82 VAL A O 1
ATOM 680 N N . HIS A 1 83 ? 3.232 3.196 -16.009 1.00 68.81 83 HIS A N 1
ATOM 681 C CA . HIS A 1 83 ? 2.336 4.086 -16.734 1.00 68.81 83 HIS A CA 1
ATOM 682 C C . HIS A 1 83 ? 2.979 4.482 -18.062 1.00 68.81 83 HIS A C 1
ATOM 684 O O . HIS A 1 83 ? 4.182 4.740 -18.110 1.00 68.81 83 HIS A O 1
ATOM 690 N N . ASP A 1 84 ? 2.175 4.558 -19.125 1.00 66.62 84 ASP A N 1
ATOM 691 C CA . ASP A 1 84 ? 2.606 5.075 -20.424 1.00 66.62 84 ASP A CA 1
ATOM 692 C C . ASP A 1 84 ? 2.870 6.582 -20.315 1.00 66.62 84 ASP A C 1
ATOM 694 O O . ASP A 1 84 ? 1.991 7.419 -20.518 1.00 66.62 84 ASP A O 1
ATOM 698 N N . LEU A 1 85 ? 4.102 6.930 -19.953 1.00 66.06 85 LEU A N 1
ATOM 699 C CA . LEU A 1 85 ? 4.583 8.302 -19.957 1.00 66.06 85 LEU A CA 1
ATOM 700 C C . LEU A 1 85 ? 5.339 8.548 -21.259 1.00 66.06 85 LEU A C 1
ATOM 702 O O . LEU A 1 85 ? 6.294 7.844 -21.587 1.00 66.06 85 LEU A O 1
ATOM 706 N N . ASN A 1 86 ? 4.892 9.553 -22.007 1.00 69.38 86 ASN A N 1
ATOM 707 C CA . ASN A 1 86 ? 5.604 10.029 -23.184 1.00 69.38 86 ASN A CA 1
ATOM 708 C C . ASN A 1 86 ? 6.600 11.104 -22.755 1.00 69.38 86 ASN A C 1
ATOM 710 O O . ASN A 1 86 ? 6.220 12.079 -22.104 1.00 69.38 86 ASN A O 1
ATOM 714 N N . ILE A 1 87 ? 7.865 10.939 -23.141 1.00 69.50 87 ILE A N 1
ATOM 715 C CA . ILE A 1 87 ? 8.879 11.973 -22.947 1.00 69.50 87 ILE A CA 1
ATOM 716 C C . ILE A 1 87 ? 8.626 13.061 -23.997 1.00 69.50 87 ILE A C 1
ATOM 718 O O . ILE A 1 87 ? 8.626 12.763 -25.195 1.00 69.50 87 ILE A O 1
ATOM 722 N N . PRO A 1 88 ? 8.383 14.320 -23.597 1.00 70.94 88 PRO A N 1
ATOM 723 C CA . PRO A 1 88 ? 8.233 15.390 -24.567 1.00 70.94 88 PRO A CA 1
ATOM 724 C C . PRO A 1 88 ? 9.559 15.592 -25.314 1.00 70.94 88 PRO A C 1
ATOM 726 O O . PRO A 1 88 ? 10.618 15.657 -24.696 1.00 70.94 88 PRO A O 1
ATOM 729 N N . PHE A 1 89 ? 9.486 15.730 -26.642 1.00 73.00 89 PHE A N 1
ATOM 730 C CA . PHE A 1 89 ? 10.632 15.982 -27.532 1.00 73.00 89 PHE A CA 1
ATOM 731 C C . PHE A 1 89 ? 11.643 14.827 -27.673 1.00 73.00 89 PHE A C 1
ATOM 733 O O . PHE A 1 89 ? 12.797 15.069 -28.023 1.00 73.00 89 PHE A O 1
ATOM 740 N N . THR A 1 90 ? 11.243 13.576 -27.431 1.00 75.06 90 THR A N 1
ATOM 741 C CA . THR A 1 90 ? 12.104 12.398 -27.656 1.00 75.06 90 THR A CA 1
ATOM 742 C C . THR A 1 90 ? 11.341 11.278 -28.363 1.00 75.06 90 THR A C 1
ATOM 744 O O . THR A 1 90 ? 10.109 11.271 -28.380 1.00 75.06 90 THR A O 1
ATOM 747 N N . GLU A 1 91 ? 12.066 10.358 -29.001 1.00 77.25 91 GLU A N 1
ATOM 748 C CA . GLU A 1 91 ? 11.466 9.195 -29.650 1.00 77.25 91 GLU A CA 1
ATOM 749 C C . GLU A 1 91 ? 10.754 8.294 -28.619 1.00 77.25 91 GLU A C 1
ATOM 751 O O . GLU A 1 91 ? 11.245 8.126 -27.505 1.00 77.25 91 GLU A O 1
ATOM 756 N N . PRO A 1 92 ? 9.606 7.679 -28.956 1.00 68.75 92 PRO A N 1
ATOM 757 C CA . PRO A 1 92 ? 8.804 6.914 -27.995 1.00 68.75 92 PRO A CA 1
ATOM 758 C C . PRO A 1 92 ? 9.529 5.726 -27.348 1.00 68.75 92 PRO A C 1
ATOM 760 O O . PRO A 1 92 ? 9.152 5.303 -26.260 1.00 68.75 92 PRO A O 1
ATOM 763 N N . GLU A 1 93 ? 10.544 5.172 -28.010 1.00 72.88 93 GLU A N 1
ATOM 764 C CA . GLU A 1 93 ? 11.313 4.013 -27.542 1.00 72.88 93 GLU A CA 1
ATOM 765 C C . GLU A 1 93 ? 12.325 4.390 -26.442 1.00 72.88 93 GLU A C 1
ATOM 767 O O . GLU A 1 93 ? 12.616 3.572 -25.568 1.00 72.88 93 GLU A O 1
ATOM 772 N N . THR A 1 94 ? 12.798 5.645 -26.393 1.00 73.62 94 THR A N 1
ATOM 773 C CA . THR A 1 94 ? 13.846 6.066 -25.438 1.00 73.62 94 THR A CA 1
ATOM 774 C C . THR A 1 94 ? 13.377 6.046 -23.985 1.00 73.62 94 THR A C 1
ATOM 776 O O . THR A 1 94 ? 14.187 6.058 -23.062 1.00 73.62 94 THR A O 1
ATOM 779 N N . ARG A 1 95 ? 12.063 5.963 -23.742 1.00 68.31 95 ARG A N 1
ATOM 780 C CA . ARG A 1 95 ? 11.497 5.791 -22.395 1.00 68.31 95 ARG A CA 1
ATOM 781 C C . ARG A 1 95 ? 11.859 4.452 -21.748 1.00 68.31 95 ARG A C 1
ATOM 783 O O . ARG A 1 95 ? 11.793 4.335 -20.528 1.00 68.31 95 ARG A O 1
ATOM 790 N N . PHE A 1 96 ? 12.254 3.456 -22.540 1.00 74.62 96 PHE A N 1
ATOM 791 C CA . PHE A 1 96 ? 12.691 2.146 -22.051 1.00 74.62 96 PHE A CA 1
ATOM 792 C C . PHE A 1 96 ? 14.211 2.054 -21.873 1.00 74.62 96 PHE A C 1
ATOM 794 O O . PHE A 1 96 ? 14.716 1.073 -21.316 1.00 74.62 96 PHE A O 1
ATOM 801 N N . GLU A 1 97 ? 14.948 3.076 -22.307 1.00 78.50 97 GLU A N 1
ATOM 802 C CA . GLU A 1 97 ? 16.396 3.118 -22.166 1.00 78.50 97 GLU A CA 1
ATOM 803 C C . GLU A 1 97 ? 16.809 3.419 -20.723 1.00 78.50 97 GLU A C 1
ATOM 805 O O . GLU A 1 97 ? 16.181 4.192 -19.989 1.00 78.50 97 GLU A O 1
ATOM 810 N N . SER A 1 98 ? 17.898 2.777 -20.303 1.00 74.81 98 SER A N 1
ATOM 811 C CA . SER A 1 98 ? 18.534 3.084 -19.024 1.00 74.81 98 SER A CA 1
ATOM 812 C C . SER A 1 98 ? 19.334 4.384 -19.155 1.00 74.81 98 SER A C 1
ATOM 814 O O . SER A 1 98 ? 19.980 4.573 -20.188 1.00 74.81 98 SER A O 1
ATOM 816 N N . PRO A 1 99 ? 19.331 5.292 -18.158 1.00 78.19 99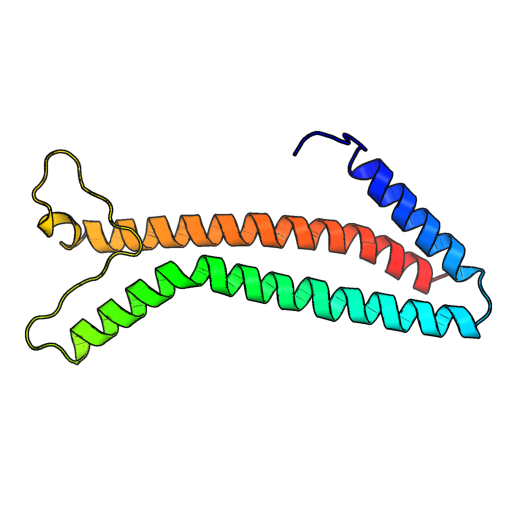 PRO A N 1
ATOM 817 C CA . PRO A 1 99 ? 18.808 5.155 -16.790 1.00 78.19 99 PRO A CA 1
ATOM 818 C C . PRO A 1 99 ? 17.370 5.660 -16.583 1.00 78.19 99 PRO A C 1
ATOM 820 O O . PRO A 1 99 ? 16.857 5.624 -15.462 1.00 78.19 99 PRO A O 1
ATOM 823 N N . TYR A 1 100 ? 16.729 6.198 -17.626 1.00 79.31 100 TYR A N 1
ATOM 824 C CA . TYR A 1 100 ? 15.434 6.869 -17.500 1.00 79.31 100 TYR A CA 1
ATOM 825 C C . TYR A 1 100 ? 14.343 5.914 -17.009 1.00 79.31 100 TYR A C 1
ATOM 827 O O . TYR A 1 100 ? 13.586 6.256 -16.098 1.00 79.31 100 TYR A O 1
ATOM 835 N N . PHE A 1 101 ? 14.308 4.701 -17.565 1.00 80.75 101 PHE A N 1
ATOM 836 C CA . PHE A 1 101 ? 13.347 3.675 -17.177 1.00 80.75 101 PHE A CA 1
ATOM 837 C C . PHE A 1 101 ? 13.396 3.372 -15.676 1.00 80.75 101 PHE A C 1
ATOM 839 O O . PHE A 1 101 ? 12.362 3.395 -15.007 1.00 80.75 101 PHE A O 1
ATOM 846 N N . GLU A 1 102 ? 14.590 3.118 -15.132 1.00 82.00 102 GLU A N 1
ATOM 847 C CA . GLU A 1 102 ? 14.745 2.757 -13.724 1.00 82.00 102 GLU A CA 1
ATOM 848 C C . GLU A 1 102 ? 14.359 3.925 -12.805 1.00 82.00 102 GLU A C 1
ATOM 850 O O . GLU A 1 102 ? 13.619 3.731 -11.839 1.00 82.00 102 GLU A O 1
ATOM 855 N N . ILE A 1 103 ? 14.784 5.151 -13.133 1.00 84.19 103 ILE A N 1
ATOM 856 C CA . ILE A 1 103 ? 14.440 6.356 -12.360 1.00 84.19 103 ILE A CA 1
ATOM 857 C C . ILE A 1 103 ? 12.924 6.558 -12.324 1.00 84.19 103 ILE A C 1
ATOM 859 O O . ILE A 1 103 ? 12.354 6.777 -11.253 1.00 84.19 103 ILE A O 1
ATOM 863 N N . MET A 1 104 ? 12.259 6.450 -13.475 1.00 82.38 104 MET A N 1
ATOM 864 C CA . MET A 1 104 ? 10.811 6.616 -13.552 1.00 82.38 104 MET A CA 1
ATOM 86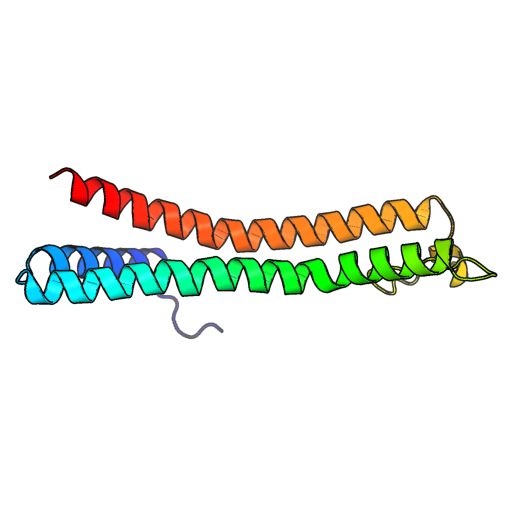5 C C . MET A 1 104 ? 10.057 5.499 -12.840 1.00 82.38 104 MET A C 1
ATOM 867 O O . MET A 1 104 ? 9.050 5.767 -12.184 1.00 82.38 104 MET A O 1
ATOM 871 N N . PHE A 1 105 ? 10.551 4.264 -12.913 1.00 83.38 105 PHE A N 1
ATOM 872 C CA . PHE A 1 105 ? 9.980 3.141 -12.182 1.00 83.38 105 PHE A CA 1
ATOM 873 C C . PHE A 1 105 ? 10.031 3.374 -10.666 1.00 83.38 105 PHE A C 1
ATOM 875 O O . PHE A 1 105 ? 9.007 3.242 -9.990 1.00 83.38 105 PHE A O 1
ATOM 882 N N . PHE A 1 106 ? 11.185 3.782 -10.125 1.00 86.06 106 PHE A N 1
ATOM 883 C CA . PHE A 1 106 ? 11.315 4.100 -8.700 1.00 86.06 106 PHE A CA 1
ATOM 884 C C . PHE A 1 106 ? 10.475 5.312 -8.295 1.00 86.06 106 PHE A C 1
ATOM 886 O O . PHE A 1 106 ? 9.837 5.277 -7.244 1.00 86.06 106 PHE A O 1
ATOM 893 N N . TYR A 1 107 ? 10.424 6.353 -9.127 1.00 84.94 107 TYR A N 1
ATOM 894 C CA . TYR A 1 107 ? 9.606 7.537 -8.871 1.00 84.94 107 TYR A CA 1
ATOM 895 C C . TYR A 1 107 ? 8.116 7.189 -8.774 1.00 84.94 107 TYR A C 1
ATOM 897 O O . TYR A 1 107 ? 7.476 7.491 -7.768 1.00 84.94 107 TYR A O 1
ATOM 905 N N . LEU A 1 108 ? 7.571 6.494 -9.777 1.00 83.44 108 LEU A N 1
ATOM 906 C CA . LEU A 1 108 ? 6.155 6.119 -9.808 1.00 83.44 108 LEU A CA 1
ATOM 907 C C . LEU A 1 108 ? 5.796 5.147 -8.683 1.00 83.44 108 LEU A C 1
ATOM 909 O O . LEU A 1 108 ? 4.761 5.307 -8.038 1.00 83.44 108 LEU A O 1
ATOM 913 N N . THR A 1 109 ? 6.677 4.187 -8.396 1.00 84.81 109 THR A N 1
ATOM 914 C CA . THR A 1 109 ? 6.506 3.269 -7.262 1.00 84.81 109 THR A CA 1
ATOM 915 C C . THR A 1 109 ? 6.541 4.025 -5.929 1.00 84.81 109 THR A C 1
ATOM 917 O O . THR A 1 109 ? 5.739 3.746 -5.042 1.00 84.81 109 THR A O 1
ATOM 920 N N . GLY A 1 110 ? 7.409 5.032 -5.791 1.00 86.12 110 GLY A N 1
ATOM 921 C CA . GLY A 1 110 ? 7.472 5.909 -4.620 1.00 86.12 110 GLY A CA 1
ATOM 922 C C . GLY A 1 110 ? 6.216 6.768 -4.439 1.00 86.12 110 GLY A C 1
ATOM 923 O O . GLY A 1 110 ? 5.701 6.889 -3.324 1.00 86.12 110 GLY A O 1
ATOM 924 N N . CYS A 1 111 ? 5.672 7.320 -5.528 1.00 85.06 111 CYS A N 1
ATOM 925 C CA . CYS A 1 111 ? 4.395 8.035 -5.513 1.00 85.06 111 CYS A CA 1
ATOM 926 C C . CYS A 1 111 ? 3.242 7.116 -5.093 1.00 85.06 111 CYS A C 1
ATOM 928 O O . CYS A 1 111 ? 2.458 7.488 -4.221 1.00 85.06 111 CYS A O 1
ATOM 930 N N . ALA A 1 112 ? 3.179 5.907 -5.655 1.00 83.88 112 ALA A N 1
ATOM 931 C CA . ALA A 1 112 ? 2.200 4.891 -5.284 1.00 83.88 112 ALA A CA 1
ATOM 932 C C . ALA A 1 112 ? 2.312 4.520 -3.793 1.00 83.88 112 ALA A C 1
ATOM 934 O O . ALA A 1 112 ? 1.310 4.515 -3.080 1.00 83.88 112 ALA A O 1
ATOM 935 N N . ALA A 1 113 ? 3.529 4.310 -3.283 1.00 85.25 113 ALA A N 1
ATOM 936 C CA . ALA A 1 113 ? 3.763 4.031 -1.868 1.00 85.25 113 ALA A CA 1
ATOM 937 C C . ALA A 1 113 ? 3.339 5.199 -0.963 1.00 85.25 113 ALA A C 1
ATOM 939 O O . ALA A 1 113 ? 2.730 4.976 0.078 1.00 85.25 113 ALA A O 1
ATOM 940 N N . THR A 1 114 ? 3.600 6.443 -1.369 1.00 84.75 114 THR A N 1
ATOM 941 C CA . THR A 1 114 ? 3.188 7.635 -0.610 1.00 84.75 114 THR A CA 1
ATOM 942 C C . THR A 1 114 ? 1.667 7.766 -0.568 1.00 84.75 114 THR A C 1
ATOM 944 O O . THR A 1 114 ? 1.112 8.063 0.487 1.00 84.75 114 THR A O 1
ATOM 947 N N . TRP A 1 115 ? 0.982 7.487 -1.681 1.00 83.44 115 TRP A N 1
ATOM 948 C CA . TRP A 1 115 ? -0.479 7.394 -1.725 1.00 83.44 115 TRP A CA 1
ATOM 949 C C . TRP A 1 115 ? -0.991 6.306 -0.781 1.00 83.44 115 TRP A C 1
ATOM 951 O O . TRP A 1 115 ? -1.843 6.582 0.059 1.00 83.44 115 TRP A O 1
ATOM 961 N N . PHE A 1 116 ? -0.431 5.097 -0.851 1.00 84.00 116 PHE A N 1
ATOM 962 C CA . PHE A 1 116 ? -0.804 4.008 0.049 1.00 84.00 116 PHE A CA 1
ATOM 963 C C . PHE A 1 116 ? -0.611 4.384 1.521 1.00 84.00 116 PHE A C 1
ATOM 965 O O . PHE A 1 116 ? -1.517 4.168 2.316 1.00 84.00 116 PHE A O 1
ATOM 972 N N . ILE A 1 117 ? 0.531 4.979 1.882 1.00 83.31 117 ILE A N 1
ATOM 973 C CA . ILE A 1 117 ? 0.813 5.418 3.253 1.00 83.31 117 ILE A CA 1
ATOM 974 C C . ILE A 1 117 ? -0.168 6.503 3.683 1.00 83.31 117 ILE A C 1
ATOM 976 O O . ILE A 1 117 ? -0.645 6.444 4.806 1.00 83.31 117 ILE A O 1
ATOM 980 N N . ASN A 1 118 ? -0.486 7.476 2.828 1.00 80.75 118 ASN A N 1
ATOM 981 C CA . ASN A 1 118 ? -1.425 8.541 3.169 1.00 80.75 118 ASN A CA 1
ATOM 982 C C . ASN A 1 118 ? -2.805 7.965 3.516 1.00 80.75 118 ASN A C 1
ATOM 984 O O . ASN A 1 118 ? -3.284 8.176 4.628 1.00 80.75 118 ASN A O 1
ATOM 988 N N . TYR A 1 119 ? -3.364 7.133 2.632 1.00 76.62 119 TYR A N 1
ATOM 989 C CA . TYR A 1 119 ? -4.645 6.489 2.899 1.00 76.62 119 TYR A CA 1
ATOM 990 C C . TYR A 1 119 ? -4.551 5.546 4.097 1.00 76.62 119 TYR A C 1
ATOM 992 O O . TYR A 1 119 ? -5.353 5.659 5.010 1.00 76.62 119 TYR A O 1
ATOM 1000 N N . ALA A 1 120 ? -3.552 4.666 4.174 1.00 76.81 120 ALA A N 1
ATOM 1001 C CA . ALA A 1 120 ? -3.408 3.746 5.302 1.00 76.81 120 ALA A CA 1
ATOM 1002 C C . ALA A 1 120 ? -3.233 4.476 6.649 1.00 76.81 120 ALA A C 1
ATOM 1004 O O . ALA A 1 120 ? -3.802 4.050 7.650 1.00 76.81 120 ALA A O 1
ATOM 1005 N N . CYS A 1 121 ? -2.481 5.579 6.685 1.00 67.94 121 CYS A N 1
ATOM 1006 C CA . CYS A 1 121 ? -2.216 6.353 7.897 1.00 67.94 121 CYS A CA 1
ATOM 1007 C C . CYS A 1 121 ? -3.441 7.156 8.351 1.00 67.94 121 CYS A C 1
ATOM 1009 O O . CYS A 1 121 ? -3.697 7.212 9.551 1.00 67.94 121 CYS A O 1
ATOM 1011 N N . GLU A 1 122 ? -4.246 7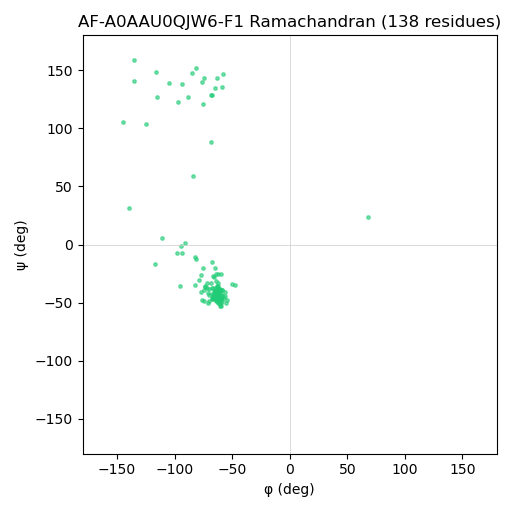.702 7.430 1.00 61.28 122 GLU A N 1
ATOM 1012 C CA . GLU A 1 122 ? -5.542 8.303 7.782 1.00 61.28 122 GLU A CA 1
ATOM 1013 C C . GLU A 1 122 ? -6.443 7.298 8.521 1.00 61.28 122 GLU A C 1
ATOM 1015 O O . GLU A 1 122 ? -7.039 7.646 9.540 1.00 61.28 122 GLU A O 1
ATOM 1020 N N . TYR A 1 123 ? -6.467 6.027 8.100 1.00 59.62 123 TYR A N 1
ATOM 1021 C CA . TYR A 1 123 ? -7.210 4.978 8.815 1.00 59.62 123 TYR A CA 1
ATOM 1022 C C . TYR A 1 123 ? -6.558 4.578 10.153 1.00 59.62 123 TYR A C 1
ATOM 1024 O O . TYR A 1 123 ? -7.267 4.346 11.131 1.00 59.62 123 TYR A O 1
ATOM 1032 N N . VAL A 1 124 ? -5.222 4.530 10.240 1.00 56.03 124 VAL A N 1
ATOM 1033 C CA . VAL A 1 124 ? -4.498 4.168 11.478 1.00 56.03 124 VAL A CA 1
ATOM 1034 C C . VAL A 1 124 ? -4.563 5.271 12.547 1.00 56.03 124 VAL A C 1
ATOM 1036 O O . VAL A 1 124 ? -4.61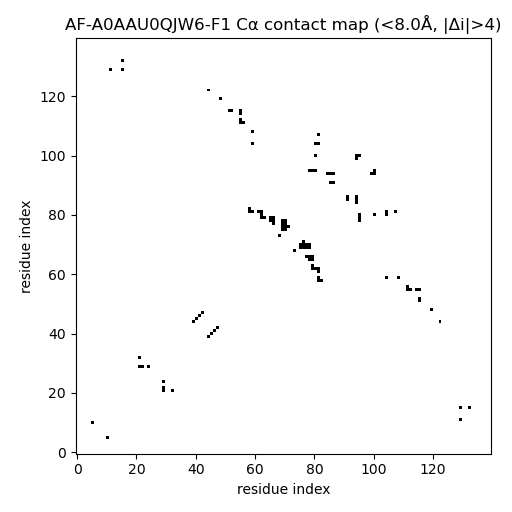1 4.964 13.737 1.00 56.03 124 VAL A O 1
ATOM 1039 N N . LEU A 1 125 ? -4.594 6.551 12.170 1.00 50.75 125 LEU A N 1
ATOM 1040 C CA . LEU A 1 125 ? -4.733 7.655 13.128 1.00 50.75 125 LEU A CA 1
ATOM 1041 C C . LEU A 1 125 ? -6.138 7.708 13.737 1.00 50.75 125 LEU A C 1
ATOM 1043 O O . LEU A 1 125 ? -6.257 7.846 14.953 1.00 50.75 125 LEU A O 1
ATOM 1047 N N . VAL A 1 126 ? -7.183 7.497 12.929 1.00 53.62 126 VAL A N 1
ATOM 1048 C CA . VAL A 1 126 ? -8.554 7.300 13.437 1.00 53.62 126 VAL A CA 1
ATOM 1049 C C . VAL A 1 126 ? -8.604 6.088 14.377 1.00 53.62 126 VAL A C 1
ATOM 1051 O O . VAL A 1 126 ? -9.233 6.139 15.432 1.00 53.62 126 VAL A O 1
ATOM 1054 N N . TYR A 1 127 ? -7.875 5.016 14.055 1.00 52.50 127 TYR A N 1
ATOM 1055 C CA . TYR A 1 127 ? -7.780 3.819 14.892 1.00 52.50 127 TYR A CA 1
ATOM 1056 C C . TYR A 1 127 ? -7.106 4.067 16.250 1.00 52.50 127 TYR A C 1
ATOM 1058 O O . TYR A 1 127 ? -7.614 3.590 17.263 1.00 52.50 127 TYR A O 1
ATOM 1066 N N . PHE A 1 128 ? -5.987 4.801 16.311 1.00 48.81 128 PHE A N 1
ATOM 1067 C CA . PHE A 1 128 ? -5.311 5.096 17.583 1.00 48.81 128 PHE A CA 1
ATOM 1068 C C . PHE A 1 128 ? -6.146 5.994 18.494 1.00 48.81 128 PHE A C 1
ATOM 1070 O O . PHE A 1 128 ? -6.171 5.755 19.699 1.00 48.81 128 PHE A O 1
ATOM 1077 N N . ASP A 1 129 ? -6.859 6.969 17.934 1.00 48.19 129 ASP A N 1
ATOM 1078 C CA . ASP A 1 129 ? -7.771 7.815 18.706 1.00 48.19 129 ASP A CA 1
ATOM 1079 C C . ASP A 1 129 ? -8.895 6.952 19.308 1.00 48.19 129 ASP A C 1
ATOM 1081 O O . ASP A 1 129 ? -9.053 6.869 20.527 1.00 48.19 129 ASP A O 1
ATOM 1085 N N . THR A 1 130 ? -9.549 6.133 18.477 1.00 49.34 130 THR A N 1
ATOM 1086 C CA . THR A 1 130 ? -10.658 5.262 18.904 1.00 49.34 130 THR A CA 1
ATOM 1087 C C . THR A 1 130 ? -10.221 4.179 19.910 1.00 49.34 130 THR A C 1
ATOM 1089 O O . THR A 1 130 ? -10.924 3.923 20.889 1.00 49.34 130 THR A O 1
ATOM 1092 N N . ASN A 1 131 ? -9.047 3.556 19.730 1.00 44.03 131 ASN A N 1
ATOM 1093 C CA . ASN A 1 131 ? -8.529 2.535 20.654 1.00 44.03 131 ASN A CA 1
ATOM 1094 C C . ASN A 1 131 ? -7.910 3.106 21.929 1.00 44.03 131 ASN A C 1
ATOM 1096 O O . ASN A 1 131 ? -7.962 2.443 22.961 1.00 44.03 131 ASN A O 1
ATOM 1100 N N . SER A 1 132 ? -7.325 4.304 21.902 1.00 43.53 132 SER A N 1
ATOM 1101 C CA . SER A 1 132 ? -6.813 4.931 23.126 1.00 43.53 132 SER A CA 1
ATOM 1102 C C . SER A 1 132 ? -7.946 5.220 24.112 1.00 43.53 132 SER A C 1
ATOM 1104 O O . SER A 1 132 ? -7.788 4.974 25.308 1.00 43.53 132 SER A O 1
ATOM 1106 N N . HIS A 1 133 ? -9.125 5.595 23.605 1.00 42.12 133 HIS A N 1
ATOM 1107 C CA . HIS A 1 133 ? -10.350 5.657 24.392 1.00 42.12 133 HIS A CA 1
ATOM 1108 C C . HIS A 1 133 ? -10.816 4.261 24.835 1.00 42.12 133 HIS A C 1
ATOM 1110 O O . HIS A 1 133 ? -11.074 4.062 26.019 1.00 42.12 133 HIS A O 1
ATOM 1116 N N . PHE A 1 134 ? -10.828 3.261 23.949 1.00 40.50 134 PHE A N 1
ATOM 1117 C CA . PHE A 1 134 ? -11.251 1.892 24.289 1.00 40.50 134 PHE A CA 1
ATOM 1118 C C . PHE A 1 134 ? -10.383 1.213 25.373 1.00 40.50 134 PHE A C 1
ATOM 1120 O O . PHE A 1 134 ? -10.909 0.534 26.254 1.00 40.50 134 PHE A O 1
ATOM 1127 N N . ILE A 1 135 ? -9.061 1.420 25.351 1.00 37.06 135 ILE A N 1
ATOM 1128 C CA . ILE A 1 135 ? -8.109 0.861 26.330 1.00 37.06 135 ILE A CA 1
ATOM 1129 C C . ILE A 1 135 ? -8.214 1.589 27.679 1.00 37.06 135 ILE A C 1
ATOM 1131 O O . ILE A 1 135 ? -8.132 0.949 28.731 1.00 37.06 135 ILE A O 1
ATOM 1135 N N . PHE A 1 136 ? -8.468 2.904 27.683 1.00 32.06 136 PHE A N 1
ATOM 1136 C CA . PHE A 1 136 ? -8.721 3.642 28.927 1.00 32.06 136 PHE A CA 1
ATOM 1137 C C . PHE A 1 136 ? -9.983 3.129 29.646 1.00 32.06 136 PHE A C 1
ATOM 1139 O O . PHE A 1 136 ? -10.000 3.071 30.874 1.00 32.06 136 PHE A O 1
ATOM 1146 N N . PHE A 1 137 ? -10.996 2.672 28.898 1.00 35.44 137 PHE A N 1
ATOM 1147 C CA . PHE A 1 137 ? -12.234 2.097 29.445 1.00 35.44 137 PHE A CA 1
ATOM 1148 C C . PHE A 1 137 ? -12.143 0.621 29.861 1.00 35.44 137 PHE A C 1
ATOM 1150 O O . PHE A 1 137 ? -13.031 0.150 30.559 1.00 35.44 137 PHE A O 1
ATOM 1157 N N . GLN A 1 138 ? -11.085 -0.111 29.494 1.00 35.53 138 GLN A N 1
ATOM 1158 C CA . GLN A 1 138 ? -10.831 -1.457 30.036 1.00 35.53 138 GLN A CA 1
ATOM 1159 C C . GLN A 1 138 ? -10.138 -1.444 31.410 1.00 35.53 138 GLN A C 1
ATOM 1161 O O . GLN A 1 138 ? -10.025 -2.496 32.038 1.00 35.53 138 GLN A O 1
ATOM 1166 N N . THR A 1 139 ? -9.652 -0.284 31.871 1.00 32.88 139 THR A N 1
ATOM 1167 C CA . THR A 1 139 ? -8.809 -0.169 33.078 1.00 32.88 139 THR A CA 1
ATOM 1168 C C . THR A 1 139 ? -9.510 0.534 34.256 1.00 32.88 139 THR A C 1
ATOM 1170 O O . THR A 1 139 ? -8.876 0.772 35.284 1.00 32.88 139 THR A O 1
ATOM 1173 N N . ILE A 1 140 ? -10.804 0.857 34.134 1.00 34.56 140 ILE A N 1
ATOM 1174 C CA . ILE A 1 140 ? -11.659 1.431 35.193 1.00 34.56 140 ILE A CA 1
ATOM 1175 C C . ILE A 1 140 ? -12.882 0.534 35.356 1.00 34.56 140 ILE A C 1
ATOM 1177 O O . ILE A 1 140 ? -13.221 0.223 36.519 1.00 34.56 140 ILE A O 1
#

Radius of gyration: 23.62 Å; Cα contacts (8 Å, |Δi|>4): 61; chains: 1; bounding box: 46×35×65 Å

Mean predicted aligned error: 11.93 Å

Secondary structure (DSSP, 8-state):
--S----HHHHHHHHHHHHHHHTTS-HHHHHHHHHHHHHHIIIIIHHHHHHHHHHHHHHHHHHHHHHHHHHHH-SS-----SS-PPPTTS-GGGGGSTTHHHHHHHHHHHHHHHHHHHHHHHHHHHHHHHHHHHHHHT--

Solvent-accessible surface area (backbone atoms only — not comparable to full-atom values): 8089 Å² total; per-residue (Å²): 142,84,89,72,88,68,52,71,64,58,54,52,53,51,52,52,49,54,57,57,57,46,73,77,46,59,71,78,55,39,57,54,49,52,56,50,54,52,47,46,50,56,54,52,50,53,51,46,54,51,51,51,49,49,65,56,41,48,42,52,50,49,20,51,51,52,20,53,46,25,62,75,71,42,98,70,66,50,76,50,67,62,62,97,69,79,63,86,95,54,65,86,68,60,57,65,36,84,66,56,31,61,54,51,50,52,50,54,48,49,51,42,49,51,50,51,47,51,58,52,45,59,55,48,52,54,46,52,56,5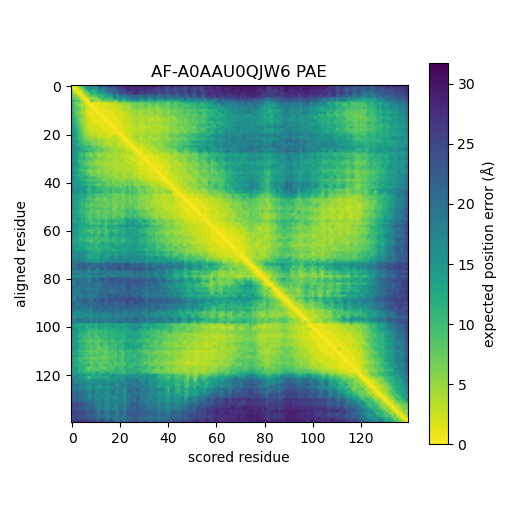6,46,56,54,54,55,58,64,73,75,114